Protein AF-A0A9X6AAC8-F1 (afdb_monomer)

Structure (mmCIF, N/CA/C/O backbone):
data_AF-A0A9X6AAC8-F1
#
_entry.id   AF-A0A9X6AAC8-F1
#
loop_
_atom_site.group_PDB
_atom_site.id
_atom_site.type_symbol
_atom_site.label_atom_id
_atom_site.label_alt_id
_atom_site.label_comp_id
_atom_site.label_asym_id
_atom_site.label_entity_id
_atom_site.label_seq_id
_atom_site.pdbx_PDB_ins_code
_atom_site.Cartn_x
_atom_site.Cartn_y
_atom_site.Cartn_z
_atom_site.occupancy
_atom_site.B_iso_or_equiv
_atom_site.auth_seq_id
_atom_site.auth_comp_id
_atom_site.auth_asym_id
_atom_site.auth_atom_id
_atom_site.pdbx_PDB_model_num
ATOM 1 N N . VAL A 1 1 ? 11.285 12.643 10.655 1.00 61.91 1 VAL A N 1
ATOM 2 C CA . VAL A 1 1 ? 10.547 11.445 11.140 1.00 61.91 1 VAL A CA 1
ATOM 3 C C . VAL A 1 1 ? 10.643 11.256 12.655 1.00 61.91 1 VAL A C 1
ATOM 5 O O . VAL A 1 1 ? 9.626 10.965 13.269 1.00 61.91 1 VAL A O 1
ATOM 8 N N . ARG A 1 2 ? 11.806 11.519 13.270 1.00 64.19 2 ARG A N 1
ATOM 9 C CA . ARG A 1 2 ? 12.086 11.327 14.709 1.00 64.19 2 ARG A CA 1
ATOM 10 C C . ARG A 1 2 ? 11.020 11.847 15.697 1.00 64.19 2 ARG A C 1
ATOM 12 O O . ARG A 1 2 ? 10.791 11.224 16.722 1.00 64.19 2 ARG A O 1
ATOM 19 N N . THR A 1 3 ? 10.334 12.948 15.378 1.00 63.16 3 THR A N 1
ATOM 20 C CA . THR A 1 3 ? 9.249 13.526 16.201 1.00 63.16 3 THR A CA 1
ATOM 21 C C . THR A 1 3 ? 7.917 12.770 16.120 1.00 63.16 3 THR A C 1
ATOM 23 O O . THR A 1 3 ? 7.107 12.843 17.037 1.00 63.16 3 THR A O 1
ATOM 26 N N . LEU A 1 4 ? 7.666 12.046 15.027 1.00 64.62 4 LEU A N 1
ATOM 27 C CA . LEU A 1 4 ? 6.469 11.214 14.848 1.00 64.62 4 LEU A CA 1
ATOM 28 C C . LEU A 1 4 ? 6.662 9.822 15.462 1.00 64.62 4 LEU A C 1
ATOM 30 O O . LEU A 1 4 ? 5.707 9.193 15.901 1.00 64.62 4 LEU A O 1
ATOM 34 N N . GLU A 1 5 ? 7.908 9.352 15.515 1.00 71.38 5 GLU A N 1
ATOM 35 C CA . GLU A 1 5 ? 8.280 8.078 16.138 1.00 71.38 5 GLU A CA 1
ATOM 36 C C . GLU A 1 5 ? 8.307 8.138 17.666 1.00 71.38 5 GLU A C 1
ATOM 38 O O . GLU A 1 5 ? 8.208 7.094 18.308 1.00 71.38 5 GLU A O 1
ATOM 43 N N . SER A 1 6 ? 8.432 9.340 18.238 1.00 64.31 6 SER A N 1
ATOM 44 C CA . SER A 1 6 ? 8.469 9.570 19.684 1.00 64.31 6 SER A CA 1
ATOM 45 C C . SER A 1 6 ? 7.087 9.597 20.343 1.00 64.31 6 SER A C 1
ATOM 47 O O . SER A 1 6 ? 7.000 9.800 21.551 1.00 64.31 6 SER A O 1
ATOM 49 N N . VAL A 1 7 ? 6.000 9.436 19.577 1.00 65.62 7 VAL A N 1
ATOM 50 C CA . VAL A 1 7 ? 4.649 9.334 20.144 1.00 65.62 7 VAL A CA 1
ATOM 51 C C . VAL A 1 7 ? 4.514 7.972 20.840 1.00 65.62 7 VAL A C 1
ATOM 53 O O . VAL A 1 7 ? 4.679 6.948 20.173 1.00 65.62 7 VAL A O 1
ATOM 56 N N . PRO A 1 8 ? 4.222 7.930 22.155 1.00 66.62 8 PRO A N 1
ATOM 57 C CA . PRO A 1 8 ? 4.113 6.675 22.890 1.00 66.62 8 PRO A CA 1
ATOM 58 C C . PRO A 1 8 ? 2.887 5.867 22.452 1.00 66.62 8 PRO A C 1
ATOM 60 O O . PRO A 1 8 ? 1.865 6.433 22.059 1.00 66.62 8 PRO A O 1
ATOM 63 N N . GLU A 1 9 ? 2.981 4.543 22.585 1.00 61.34 9 GLU A N 1
ATOM 64 C CA . GLU A 1 9 ? 1.926 3.579 22.220 1.00 61.34 9 GLU A CA 1
ATOM 65 C C . GLU A 1 9 ? 0.605 3.811 22.960 1.00 61.34 9 GLU A C 1
ATOM 67 O O . GLU A 1 9 ? -0.464 3.529 22.430 1.00 61.34 9 GLU A O 1
ATOM 72 N N . SER A 1 10 ? 0.662 4.388 24.163 1.00 61.31 10 SER A N 1
ATOM 73 C CA . SER A 1 10 ? -0.511 4.719 24.979 1.00 61.31 10 SER A CA 1
ATOM 74 C C . SER A 1 10 ? -1.302 5.937 24.482 1.00 61.31 10 SER A C 1
ATOM 76 O O . SER A 1 10 ? -2.370 6.236 25.017 1.00 61.31 10 SER A O 1
ATOM 78 N N . SER A 1 11 ? -0.797 6.671 23.487 1.00 63.81 11 SER A N 1
ATOM 79 C CA . SER A 1 11 ? -1.454 7.866 22.955 1.00 63.81 11 SER A CA 1
ATOM 80 C C . SER A 1 11 ? -2.555 7.512 21.956 1.00 63.81 11 SER A C 1
ATOM 82 O O . SER A 1 11 ? -2.341 6.736 21.029 1.00 63.81 11 SER A O 1
ATOM 84 N N . ILE A 1 12 ? -3.701 8.196 22.036 1.00 63.22 12 ILE A N 1
ATOM 85 C CA . ILE A 1 12 ? -4.792 8.074 21.048 1.00 63.22 12 ILE A CA 1
ATOM 86 C C . ILE A 1 12 ? -4.361 8.444 19.614 1.00 63.22 12 ILE A C 1
ATOM 88 O O . ILE A 1 12 ? -5.012 8.064 18.645 1.00 63.22 12 ILE A O 1
ATOM 92 N N . HIS A 1 13 ? -3.257 9.185 19.468 1.00 72.62 13 HIS A N 1
ATOM 93 C CA . HIS A 1 13 ? -2.705 9.605 18.178 1.00 72.62 13 HIS A CA 1
ATOM 94 C C . HIS A 1 13 ? -1.606 8.672 17.658 1.00 72.62 13 HIS A C 1
ATOM 96 O O . HIS A 1 13 ? -1.038 8.949 16.601 1.00 72.62 13 HIS A O 1
ATOM 102 N N . TYR A 1 14 ? -1.291 7.588 18.373 1.00 65.31 14 TYR A N 1
ATOM 103 C CA . TYR A 1 14 ? -0.195 6.682 18.039 1.00 65.31 14 TYR A CA 1
ATOM 104 C C . TYR A 1 14 ? -0.283 6.173 16.595 1.00 65.31 14 TYR A C 1
ATOM 106 O O . TYR A 1 14 ? 0.639 6.368 15.803 1.00 65.31 14 TYR A O 1
ATOM 114 N N . THR A 1 15 ? -1.437 5.626 16.207 1.00 67.94 15 THR A N 1
ATOM 115 C CA . THR A 1 15 ? -1.681 5.104 14.857 1.00 67.94 15 THR A CA 1
ATOM 116 C C . THR A 1 15 ? -1.520 6.188 13.789 1.00 67.94 15 THR A C 1
ATOM 118 O O . THR A 1 15 ? -0.828 5.980 12.795 1.00 67.94 15 THR A O 1
ATOM 121 N N . ALA A 1 16 ? -2.078 7.383 14.009 1.00 71.00 16 ALA A N 1
ATOM 122 C CA . ALA A 1 16 ? -1.966 8.500 13.068 1.00 71.00 16 ALA A CA 1
ATOM 123 C C . ALA A 1 16 ? -0.517 9.003 12.922 1.00 71.00 16 ALA A C 1
ATOM 125 O O . ALA A 1 16 ? -0.059 9.264 11.807 1.00 71.00 16 ALA A O 1
ATOM 126 N N . ALA A 1 17 ? 0.227 9.090 14.027 1.00 70.25 17 ALA A N 1
ATOM 127 C CA . ALA A 1 17 ? 1.634 9.479 14.029 1.00 70.25 17 ALA A CA 1
ATOM 128 C C . ALA A 1 17 ? 2.504 8.449 13.297 1.00 70.25 17 ALA A C 1
ATOM 130 O O . ALA A 1 17 ? 3.357 8.814 12.486 1.00 70.25 17 ALA A O 1
ATOM 131 N N . ARG A 1 18 ? 2.237 7.157 13.505 1.00 76.06 18 ARG A N 1
ATOM 132 C CA . ARG A 1 18 ? 2.918 6.059 12.814 1.00 76.06 18 ARG A CA 1
ATOM 133 C C . ARG A 1 18 ? 2.622 6.070 11.307 1.00 76.06 18 ARG A C 1
ATOM 135 O O . ARG A 1 18 ? 3.561 5.976 10.520 1.00 76.06 18 ARG A O 1
ATOM 142 N N . VAL A 1 19 ? 1.375 6.292 10.886 1.00 74.69 19 VAL A N 1
ATOM 143 C CA . VAL A 1 19 ? 1.029 6.506 9.465 1.00 74.69 19 VAL A CA 1
ATOM 144 C C . VAL A 1 19 ? 1.795 7.691 8.869 1.00 74.69 19 VAL A C 1
ATOM 146 O O . VAL A 1 19 ? 2.390 7.584 7.794 1.00 74.69 19 VAL A O 1
ATOM 149 N N . ALA A 1 20 ? 1.824 8.822 9.576 1.00 75.75 20 ALA A N 1
ATOM 150 C CA . ALA A 1 20 ? 2.549 10.004 9.128 1.00 75.75 20 ALA A CA 1
ATOM 151 C C . ALA A 1 20 ? 4.063 9.749 9.030 1.00 75.75 20 ALA A C 1
ATOM 153 O O . ALA A 1 20 ? 4.702 10.251 8.104 1.00 75.75 20 ALA A O 1
ATOM 154 N N . ALA A 1 21 ? 4.630 8.948 9.939 1.00 75.69 21 ALA A N 1
ATOM 155 C CA . ALA A 1 21 ? 6.036 8.559 9.918 1.00 75.69 21 ALA A CA 1
ATOM 156 C C . ALA A 1 21 ? 6.375 7.707 8.686 1.00 75.69 21 ALA A C 1
ATOM 158 O O . ALA A 1 21 ? 7.345 8.023 7.998 1.00 75.69 21 ALA A O 1
ATOM 159 N N . VAL A 1 22 ? 5.549 6.703 8.354 1.00 76.81 22 VAL A N 1
ATOM 160 C CA . VAL A 1 22 ? 5.696 5.894 7.125 1.00 76.81 22 VAL A CA 1
ATOM 161 C C . VAL A 1 22 ? 5.722 6.805 5.897 1.00 76.81 22 VAL A C 1
ATOM 163 O O . VAL A 1 22 ? 6.699 6.825 5.153 1.00 76.81 22 VAL A O 1
ATOM 166 N N . ARG A 1 23 ? 4.709 7.663 5.744 1.00 80.38 23 ARG A N 1
ATOM 167 C CA . ARG A 1 23 ? 4.614 8.614 4.623 1.00 80.38 23 ARG A CA 1
ATOM 168 C C . ARG A 1 23 ? 5.748 9.631 4.571 1.00 80.38 23 ARG A C 1
ATOM 170 O O . ARG A 1 23 ? 6.064 10.148 3.502 1.00 80.38 23 ARG A O 1
ATOM 177 N N . ALA A 1 24 ? 6.312 10.008 5.715 1.00 77.88 24 ALA A N 1
ATOM 178 C CA . ALA A 1 24 ? 7.448 10.920 5.767 1.00 77.88 24 ALA A CA 1
ATOM 179 C C . ALA A 1 24 ? 8.732 10.244 5.259 1.00 77.88 24 ALA A C 1
ATOM 181 O O . ALA A 1 24 ? 9.433 10.860 4.462 1.00 77.88 24 ALA A O 1
ATOM 182 N N . ARG A 1 25 ? 8.989 8.980 5.635 1.00 78.62 25 ARG A N 1
ATOM 183 C CA . ARG A 1 25 ? 10.130 8.200 5.117 1.00 78.62 25 ARG A CA 1
ATOM 184 C C . ARG A 1 25 ? 10.052 8.016 3.604 1.00 78.62 25 ARG A C 1
ATOM 186 O O . ARG A 1 25 ? 11.007 8.320 2.901 1.00 78.62 25 ARG A O 1
ATOM 193 N N . LEU A 1 26 ? 8.876 7.640 3.092 1.00 77.81 26 LEU A N 1
ATOM 194 C CA . LEU A 1 26 ? 8.665 7.469 1.648 1.00 77.81 26 LEU A CA 1
ATOM 195 C C . LEU A 1 26 ? 8.928 8.761 0.850 1.00 77.81 26 LEU A C 1
ATOM 197 O O . LEU A 1 26 ? 9.471 8.704 -0.250 1.00 77.81 26 LEU A O 1
ATOM 201 N N . ARG A 1 27 ? 8.592 9.933 1.410 1.00 75.56 27 ARG A N 1
ATOM 202 C CA . ARG A 1 27 ? 8.848 11.242 0.780 1.00 75.56 27 ARG A CA 1
ATOM 203 C C . ARG A 1 27 ? 10.310 11.677 0.836 1.00 75.56 27 ARG A C 1
ATOM 205 O O . ARG A 1 27 ? 10.751 12.362 -0.080 1.00 75.56 27 ARG A O 1
ATOM 212 N N . GLN A 1 28 ? 11.054 11.302 1.877 1.00 66.06 28 GLN A N 1
ATOM 213 C CA . GLN A 1 28 ? 12.451 11.717 2.058 1.00 66.06 28 GLN A CA 1
ATOM 214 C C . GLN A 1 28 ? 13.353 11.229 0.914 1.00 66.06 28 GLN A C 1
ATOM 216 O O . GLN A 1 28 ? 14.250 11.941 0.481 1.00 66.06 28 GLN A O 1
ATOM 221 N N . ARG A 1 29 ? 13.024 10.074 0.336 1.00 61.72 29 ARG A N 1
ATOM 222 C CA . ARG A 1 29 ? 13.671 9.528 -0.858 1.00 61.72 29 ARG A CA 1
ATOM 223 C C . ARG A 1 29 ? 13.593 10.420 -2.096 1.00 61.72 29 ARG A C 1
ATOM 225 O O . ARG A 1 29 ? 14.544 10.469 -2.862 1.00 61.72 29 ARG A O 1
ATOM 232 N N . LEU A 1 30 ? 12.479 11.124 -2.309 1.00 55.66 30 LEU A N 1
ATOM 233 C CA . LEU A 1 30 ? 12.365 12.044 -3.448 1.00 55.66 30 LEU A CA 1
ATOM 234 C C . LEU A 1 30 ? 13.345 13.223 -3.332 1.00 55.66 30 LEU A C 1
ATOM 236 O O . LEU A 1 30 ? 13.599 13.891 -4.328 1.00 55.66 30 LEU A O 1
ATOM 240 N N . ALA A 1 31 ? 13.870 13.486 -2.131 1.00 58.66 31 ALA A N 1
ATOM 241 C CA . ALA A 1 31 ? 14.809 14.568 -1.873 1.00 58.66 31 ALA A CA 1
ATOM 242 C C . ALA A 1 31 ? 16.287 14.131 -1.913 1.00 58.66 31 ALA A C 1
ATOM 244 O O . ALA A 1 31 ? 17.143 14.988 -2.111 1.00 58.66 31 ALA A O 1
ATOM 245 N N . GLU A 1 32 ? 16.603 12.838 -1.750 1.00 56.66 32 GLU A N 1
ATOM 246 C CA . G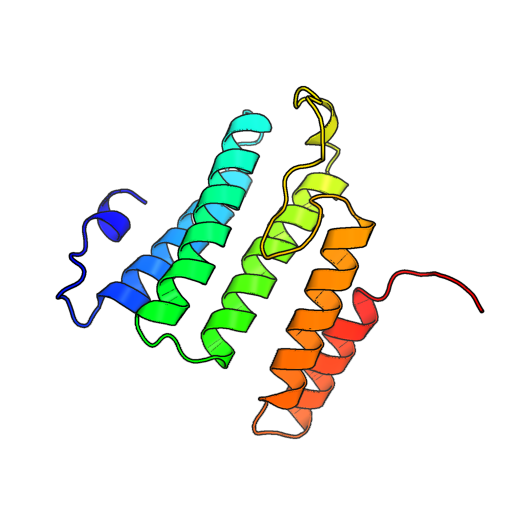LU A 1 32 ? 17.986 12.338 -1.704 1.00 56.66 32 GLU A CA 1
ATOM 247 C C . GLU A 1 32 ? 18.183 11.106 -2.610 1.00 56.66 32 GLU A C 1
ATOM 249 O O . GLU A 1 32 ? 17.893 9.972 -2.233 1.00 56.66 32 GLU A O 1
ATOM 254 N N . GLU A 1 33 ? 18.740 11.312 -3.808 1.00 55.03 33 GLU A N 1
ATOM 255 C CA . GLU A 1 33 ? 19.121 10.234 -4.745 1.00 55.03 33 GLU A CA 1
ATOM 256 C C . GLU A 1 33 ? 20.378 9.450 -4.301 1.00 55.03 33 GLU A C 1
ATOM 258 O O . GLU A 1 33 ? 20.716 8.421 -4.885 1.00 55.03 33 GLU A O 1
ATOM 263 N N . ALA A 1 34 ? 21.078 9.905 -3.255 1.00 52.47 34 ALA A N 1
ATOM 264 C CA . ALA A 1 34 ? 22.462 9.517 -2.971 1.00 52.47 34 ALA A CA 1
ATOM 265 C C . ALA A 1 34 ? 22.668 8.237 -2.129 1.00 52.47 34 ALA A C 1
ATOM 267 O O . ALA A 1 34 ? 23.814 7.840 -1.927 1.00 52.47 34 ALA A O 1
ATOM 268 N N . ALA A 1 35 ? 21.626 7.541 -1.658 1.00 61.28 35 ALA A N 1
ATOM 269 C CA . ALA A 1 35 ? 21.813 6.324 -0.854 1.00 61.28 35 ALA A CA 1
ATOM 270 C C . ALA A 1 35 ? 20.769 5.234 -1.147 1.00 61.28 35 ALA A C 1
ATOM 272 O O . ALA A 1 35 ? 19.865 4.970 -0.355 1.00 61.28 35 ALA A O 1
ATOM 273 N N . ALA A 1 36 ? 20.937 4.542 -2.278 1.00 62.84 36 ALA A N 1
ATOM 274 C CA . ALA A 1 36 ? 20.106 3.401 -2.685 1.00 62.84 36 ALA A CA 1
ATOM 275 C C . ALA A 1 36 ? 19.932 2.332 -1.584 1.00 62.84 36 ALA A C 1
ATOM 277 O O . ALA A 1 36 ? 18.845 1.776 -1.441 1.00 62.84 36 ALA A O 1
ATOM 278 N N . ALA A 1 37 ? 20.987 2.067 -0.802 1.00 64.44 37 ALA A N 1
ATOM 279 C CA . ALA A 1 37 ? 20.962 1.108 0.302 1.00 64.44 37 ALA A CA 1
ATOM 280 C C . ALA A 1 37 ? 20.147 1.610 1.509 1.00 64.44 37 ALA A C 1
ATOM 282 O O . ALA A 1 37 ? 19.315 0.869 2.021 1.00 64.44 37 ALA A O 1
ATOM 283 N N . ALA A 1 38 ? 20.307 2.880 1.902 1.00 74.38 38 ALA A N 1
ATOM 284 C CA . ALA A 1 38 ? 19.553 3.465 3.015 1.00 74.38 38 ALA A CA 1
ATOM 285 C C . ALA A 1 38 ? 18.042 3.479 2.739 1.00 74.38 38 ALA A C 1
ATOM 287 O O . ALA A 1 38 ? 17.231 3.282 3.641 1.00 74.38 38 ALA A O 1
ATOM 288 N N . PHE A 1 39 ? 17.651 3.639 1.473 1.00 80.19 39 PHE A N 1
ATOM 289 C CA . PHE A 1 39 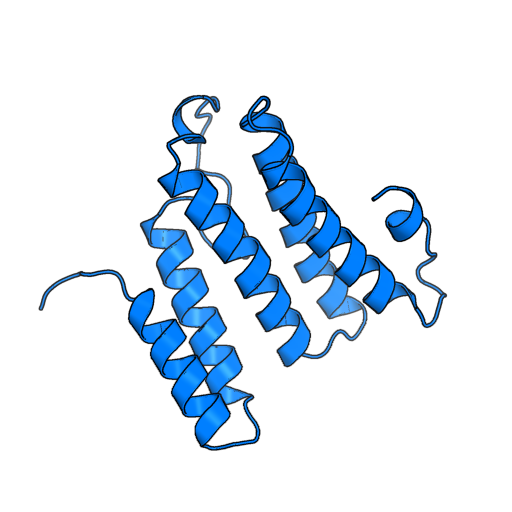? 16.241 3.618 1.116 1.00 80.19 39 PHE A CA 1
ATOM 290 C C . PHE A 1 39 ? 15.600 2.222 1.206 1.00 80.19 39 PHE A C 1
ATOM 292 O O . PHE A 1 39 ? 14.416 2.110 1.523 1.00 80.19 39 PHE A O 1
ATOM 299 N N . LEU A 1 40 ? 16.357 1.147 0.962 1.00 82.00 40 LEU A N 1
ATOM 300 C CA . LEU A 1 40 ? 15.855 -0.214 1.175 1.00 82.00 40 LEU A CA 1
ATOM 301 C C . LEU A 1 40 ? 15.584 -0.482 2.666 1.00 82.00 40 LEU A C 1
ATOM 303 O O . LEU A 1 40 ? 14.575 -1.112 2.997 1.00 82.00 40 LEU A O 1
ATOM 307 N N . ASP A 1 41 ? 16.432 0.036 3.555 1.00 84.00 41 ASP A N 1
ATOM 308 C CA . ASP A 1 41 ? 16.209 -0.030 5.003 1.00 84.00 41 ASP A CA 1
ATOM 309 C C . ASP A 1 41 ? 14.952 0.755 5.405 1.00 84.00 41 ASP A C 1
ATOM 311 O O . ASP A 1 41 ? 14.120 0.244 6.157 1.00 84.00 41 ASP A O 1
ATOM 315 N N . ASP A 1 42 ? 14.744 1.949 4.837 1.00 85.62 42 ASP A N 1
ATOM 316 C CA . ASP A 1 42 ? 13.531 2.748 5.058 1.00 85.62 42 ASP A CA 1
ATOM 317 C C . ASP A 1 42 ? 12.258 2.039 4.575 1.00 85.62 42 ASP A C 1
ATOM 319 O O . ASP A 1 42 ? 11.235 2.068 5.267 1.00 85.62 42 ASP A O 1
ATOM 323 N N . LEU A 1 43 ? 12.301 1.382 3.409 1.00 88.12 43 LEU A N 1
ATOM 324 C CA . LEU A 1 43 ? 11.196 0.564 2.903 1.00 88.12 43 LEU A CA 1
ATOM 325 C C . LEU A 1 43 ? 10.907 -0.608 3.842 1.00 88.12 43 LEU A C 1
ATOM 327 O O . LEU A 1 43 ? 9.751 -0.831 4.203 1.00 88.12 43 LEU A O 1
ATOM 331 N N . THR A 1 44 ? 11.946 -1.328 4.266 1.00 89.00 44 THR A N 1
ATOM 332 C CA . THR A 1 44 ? 11.826 -2.480 5.170 1.00 89.00 44 THR A CA 1
ATOM 333 C C . THR A 1 44 ? 11.240 -2.055 6.517 1.00 89.00 44 THR A C 1
ATOM 335 O O . THR A 1 44 ? 10.293 -2.671 7.009 1.00 89.00 44 THR A O 1
ATOM 338 N N . ALA A 1 45 ? 11.719 -0.942 7.077 1.00 88.06 45 ALA A N 1
ATOM 339 C CA . ALA A 1 45 ? 11.181 -0.356 8.299 1.00 88.06 45 ALA A CA 1
ATOM 340 C C . ALA A 1 45 ? 9.723 0.102 8.128 1.00 88.06 45 ALA A C 1
ATOM 342 O O . ALA A 1 45 ? 8.897 -0.105 9.019 1.00 88.06 45 ALA A O 1
ATOM 343 N N . ALA A 1 46 ? 9.377 0.702 6.985 1.00 88.69 46 ALA A N 1
ATOM 344 C CA . ALA A 1 46 ? 8.007 1.099 6.678 1.00 88.69 46 ALA A CA 1
ATOM 345 C C . ALA A 1 46 ? 7.063 -0.110 6.586 1.00 88.69 46 ALA A C 1
ATOM 347 O O . ALA A 1 46 ? 5.982 -0.069 7.172 1.00 88.69 46 ALA A O 1
ATOM 348 N N . ALA A 1 47 ? 7.472 -1.190 5.916 1.00 90.00 47 ALA A N 1
ATOM 349 C CA . ALA A 1 47 ? 6.691 -2.423 5.829 1.00 90.00 47 ALA A CA 1
ATOM 350 C C . ALA A 1 47 ? 6.473 -3.068 7.200 1.00 90.00 47 ALA A C 1
ATOM 352 O O . ALA A 1 47 ? 5.327 -3.331 7.562 1.00 90.00 47 ALA A O 1
ATOM 353 N N . GLY A 1 48 ? 7.536 -3.229 7.996 1.00 90.44 48 GLY A N 1
ATOM 354 C CA . GLY A 1 48 ? 7.421 -3.772 9.352 1.00 90.44 48 GLY A CA 1
ATOM 355 C C . GLY A 1 48 ? 6.504 -2.927 10.242 1.00 90.44 48 GLY A C 1
ATOM 356 O O . GLY A 1 48 ? 5.742 -3.456 11.048 1.00 90.44 48 GLY A O 1
ATOM 357 N N . GLN A 1 49 ? 6.493 -1.605 10.053 1.00 87.81 49 GLN A N 1
ATOM 358 C CA . GLN A 1 49 ? 5.584 -0.723 10.778 1.00 87.81 49 GLN A CA 1
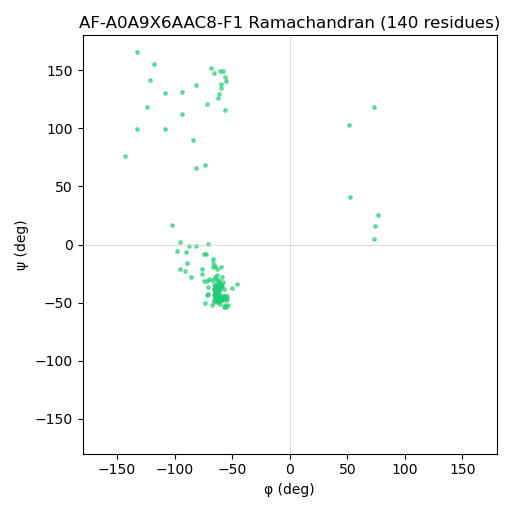ATOM 359 C C . GLN A 1 49 ? 4.120 -0.874 10.336 1.00 87.81 49 GLN A C 1
ATOM 361 O O . GLN A 1 49 ? 3.229 -0.803 11.179 1.00 87.81 49 GLN A O 1
ATOM 366 N N . VAL A 1 50 ? 3.850 -1.092 9.045 1.00 89.06 50 VAL A N 1
ATOM 367 C CA . VAL A 1 50 ? 2.492 -1.394 8.555 1.00 89.06 50 VAL A CA 1
ATOM 368 C C . VAL A 1 50 ? 1.992 -2.724 9.124 1.00 89.06 50 VAL A C 1
ATOM 370 O O . VAL A 1 50 ? 0.841 -2.799 9.546 1.00 89.06 50 VAL A O 1
ATOM 373 N N . GLU A 1 51 ? 2.850 -3.744 9.190 1.00 89.50 51 GLU A N 1
ATOM 374 C CA . GLU A 1 51 ? 2.522 -5.039 9.801 1.00 89.50 51 GLU A CA 1
ATOM 375 C C . GLU A 1 51 ? 2.247 -4.908 11.302 1.00 89.50 51 GLU A C 1
ATOM 377 O O . GLU A 1 51 ? 1.239 -5.415 11.786 1.00 89.50 51 GLU A O 1
ATOM 382 N N . ALA A 1 52 ? 3.081 -4.161 12.029 1.00 87.75 52 ALA A N 1
ATOM 383 C CA . ALA A 1 52 ? 2.894 -3.943 13.460 1.00 87.75 52 ALA A CA 1
ATOM 384 C C . ALA A 1 52 ? 1.572 -3.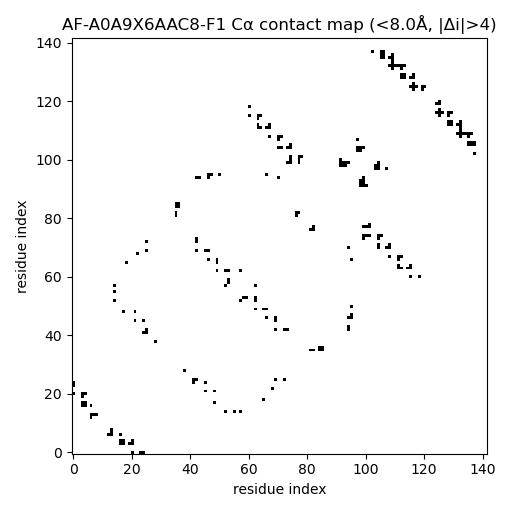224 13.777 1.00 87.75 52 ALA A C 1
ATOM 386 O O . ALA A 1 52 ? 0.904 -3.572 14.748 1.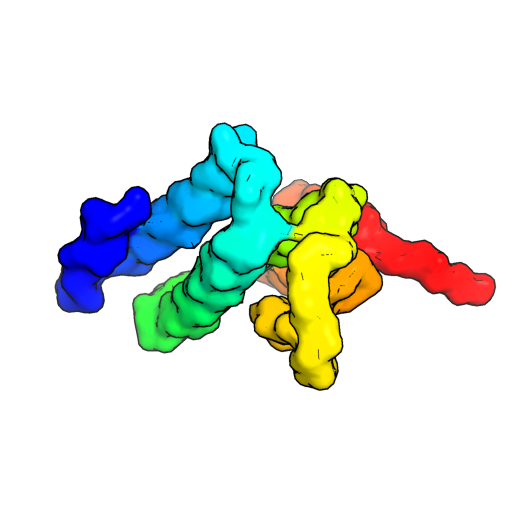00 87.75 52 ALA A O 1
ATOM 387 N N . LEU A 1 53 ? 1.168 -2.242 12.959 1.00 84.94 53 LEU A N 1
ATOM 388 C CA . LEU A 1 53 ? -0.058 -1.463 13.175 1.00 84.94 53 LEU A CA 1
ATOM 389 C C . LEU A 1 53 ? -1.347 -2.295 13.118 1.00 84.94 53 LEU A C 1
ATOM 391 O O . LEU A 1 53 ? -2.349 -1.873 13.697 1.00 84.94 53 LEU A O 1
ATOM 395 N N . ASP A 1 54 ? -1.321 -3.472 12.492 1.00 80.62 54 ASP A N 1
ATOM 396 C CA . ASP A 1 54 ? -2.435 -4.427 12.514 1.00 80.62 54 ASP A CA 1
ATOM 397 C C . ASP A 1 54 ? -2.771 -4.857 13.955 1.00 80.62 54 ASP A C 1
ATOM 399 O O . ASP A 1 54 ? -3.922 -4.801 14.387 1.00 80.62 54 ASP A O 1
ATOM 403 N N . GLY A 1 55 ? -1.739 -5.142 14.760 1.00 81.19 55 GLY A N 1
ATOM 404 C CA . GLY A 1 55 ? -1.878 -5.489 16.179 1.00 81.19 55 GLY A CA 1
ATOM 405 C C . GLY A 1 55 ? -2.384 -4.346 17.066 1.00 81.19 55 GLY A C 1
ATOM 406 O O . GLY A 1 55 ? -2.848 -4.593 18.177 1.00 81.19 55 GLY A O 1
ATOM 407 N N . TYR A 1 56 ? -2.347 -3.104 16.574 1.00 80.88 56 TYR A N 1
ATOM 408 C CA . TYR A 1 56 ? -2.823 -1.908 17.279 1.00 80.88 56 TYR A CA 1
ATOM 409 C C . TYR A 1 56 ? -4.199 -1.426 16.787 1.00 80.88 56 TYR A C 1
ATOM 411 O O . TYR A 1 56 ? -4.596 -0.290 17.056 1.00 80.88 56 TYR A O 1
ATOM 419 N N . GLY A 1 57 ? -4.942 -2.274 16.068 1.00 81.50 57 GLY A N 1
ATOM 420 C CA . GLY A 1 57 ? -6.318 -1.989 15.657 1.00 81.50 57 GLY A CA 1
ATOM 421 C C . GLY A 1 57 ? -6.433 -1.022 14.479 1.00 81.50 57 GLY A C 1
ATOM 422 O O . GLY A 1 57 ? -7.453 -0.342 14.343 1.00 81.50 57 GLY A O 1
ATOM 423 N N . LEU A 1 58 ? -5.402 -0.929 13.631 1.00 85.25 58 LEU A N 1
ATOM 424 C CA . LEU A 1 58 ? -5.524 -0.234 12.352 1.00 85.25 58 LEU A CA 1
ATOM 425 C C . LEU A 1 58 ? -6.584 -0.936 11.493 1.00 85.25 58 LEU A C 1
ATOM 427 O O . LEU A 1 58 ? -6.539 -2.147 11.298 1.00 85.25 58 LEU A O 1
ATOM 431 N N . ASP A 1 59 ? -7.539 -0.176 10.959 1.00 89.06 59 ASP A N 1
ATOM 432 C CA . ASP A 1 59 ? -8.571 -0.758 10.109 1.00 89.06 59 ASP A CA 1
ATOM 433 C C . ASP A 1 59 ? -7.985 -1.306 8.797 1.00 89.06 59 ASP A C 1
ATOM 435 O O . ASP A 1 59 ? -7.025 -0.769 8.236 1.00 89.06 59 ASP A O 1
ATOM 439 N N . ALA A 1 60 ? -8.602 -2.375 8.289 1.00 88.56 60 ALA A N 1
ATOM 440 C CA . ALA A 1 60 ? -8.111 -3.104 7.121 1.00 88.56 60 ALA A CA 1
ATOM 441 C C . ALA A 1 60 ? -7.972 -2.223 5.866 1.00 88.56 60 ALA A C 1
ATOM 443 O O . ALA A 1 60 ? -7.066 -2.440 5.064 1.00 88.56 60 ALA A O 1
ATOM 444 N N . VAL A 1 61 ? -8.833 -1.210 5.699 1.00 90.00 61 VAL A N 1
ATOM 445 C CA . VAL A 1 61 ? -8.756 -0.280 4.562 1.00 90.00 61 VAL A CA 1
ATOM 446 C C . VAL A 1 61 ? -7.498 0.573 4.668 1.00 90.00 61 VAL A C 1
ATOM 448 O O . VAL A 1 61 ? -6.713 0.619 3.721 1.00 90.00 61 VAL A O 1
ATOM 451 N N . ARG A 1 62 ? -7.264 1.219 5.815 1.00 89.31 62 ARG A N 1
ATOM 452 C CA . ARG A 1 62 ? -6.061 2.034 6.027 1.00 89.31 62 ARG A CA 1
ATOM 453 C C . ARG A 1 62 ? -4.787 1.205 5.953 1.00 89.31 62 ARG A C 1
ATOM 455 O O . ARG A 1 62 ? -3.807 1.676 5.381 1.00 89.31 62 ARG A O 1
ATOM 462 N N . ARG A 1 63 ? -4.796 -0.021 6.481 1.00 91.62 63 ARG A N 1
ATOM 463 C CA . ARG A 1 63 ? -3.669 -0.955 6.363 1.00 91.62 63 ARG A CA 1
ATOM 464 C C . ARG A 1 63 ? -3.320 -1.207 4.899 1.00 91.62 63 ARG A C 1
ATOM 466 O O . ARG A 1 63 ? -2.188 -0.963 4.498 1.00 91.62 63 ARG A O 1
ATOM 473 N N . GLU A 1 64 ? -4.297 -1.615 4.092 1.00 93.94 64 GLU A N 1
ATOM 474 C CA . GLU A 1 64 ? -4.064 -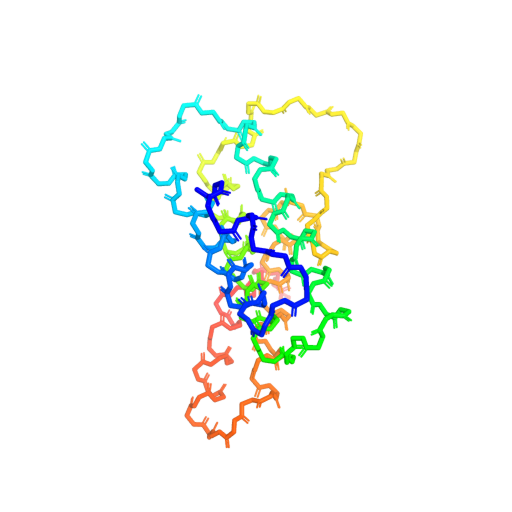1.899 2.673 1.00 93.94 64 GLU A CA 1
ATOM 475 C C . GLU A 1 64 ? -3.677 -0.646 1.875 1.00 93.94 64 GLU A C 1
ATOM 477 O O . GLU A 1 64 ? -2.839 -0.731 0.982 1.00 93.94 64 GLU A O 1
ATOM 482 N N . GLN A 1 65 ? -4.203 0.536 2.216 1.00 93.00 65 GLN A N 1
ATOM 483 C CA . GLN A 1 65 ? -3.752 1.798 1.617 1.00 93.00 65 GLN A CA 1
ATOM 484 C C . GLN A 1 65 ? -2.257 2.036 1.875 1.00 93.00 65 GLN A C 1
ATOM 486 O O . GLN A 1 65 ? -1.510 2.298 0.932 1.00 93.00 65 GLN A O 1
ATOM 491 N N . LEU A 1 66 ? -1.792 1.870 3.117 1.00 92.75 66 LEU A N 1
ATOM 492 C CA . LEU A 1 66 ? -0.369 2.008 3.444 1.00 92.75 66 LEU A CA 1
ATOM 493 C C . LEU A 1 66 ? 0.485 0.946 2.758 1.00 92.75 66 LEU A C 1
ATOM 495 O O . LEU A 1 66 ? 1.566 1.266 2.268 1.00 92.75 66 LEU A O 1
ATOM 499 N N . SER A 1 67 ? -0.008 -0.291 2.666 1.00 94.12 67 SER A N 1
ATOM 500 C CA . SER A 1 67 ? 0.651 -1.336 1.886 1.00 94.12 67 SER A CA 1
ATOM 501 C C . SER A 1 67 ? 0.826 -0.908 0.428 1.00 94.12 67 SER A C 1
ATOM 503 O O . SER A 1 67 ? 1.930 -1.031 -0.096 1.00 94.12 67 SER A O 1
ATOM 505 N N . THR A 1 68 ? -0.197 -0.330 -0.221 1.00 94.38 68 THR A N 1
ATOM 506 C CA . THR A 1 68 ? -0.056 0.163 -1.606 1.00 94.38 68 THR A CA 1
ATOM 507 C C . THR A 1 68 ? 0.955 1.302 -1.743 1.00 94.38 68 THR A C 1
ATOM 509 O O . THR A 1 68 ? 1.675 1.341 -2.736 1.00 94.38 68 THR A O 1
ATOM 512 N N . GLU A 1 69 ? 1.064 2.194 -0.753 1.00 92.50 69 GLU A N 1
ATOM 513 C CA . GLU A 1 69 ? 2.061 3.274 -0.756 1.00 92.50 69 GLU A CA 1
ATOM 514 C C . GLU A 1 69 ? 3.489 2.714 -0.657 1.00 92.50 69 GLU A C 1
ATOM 516 O O . GLU A 1 69 ? 4.346 3.046 -1.476 1.00 92.50 69 GLU A O 1
ATOM 521 N N . VAL A 1 70 ? 3.736 1.812 0.299 1.00 93.25 70 VAL A N 1
ATOM 522 C CA . VAL A 1 70 ? 5.051 1.181 0.508 1.00 93.25 70 VAL A CA 1
ATOM 523 C C . VAL A 1 70 ? 5.460 0.338 -0.704 1.00 93.25 70 VAL A C 1
ATOM 525 O O . VAL A 1 70 ? 6.575 0.481 -1.207 1.00 93.25 70 VAL A O 1
ATOM 528 N N . LEU A 1 71 ? 4.553 -0.501 -1.215 1.00 94.00 71 LEU A N 1
ATOM 529 C CA . LEU A 1 71 ? 4.802 -1.336 -2.394 1.00 94.00 71 LEU A CA 1
ATOM 530 C C . LEU A 1 71 ? 5.014 -0.499 -3.663 1.00 94.00 71 LEU A C 1
ATOM 532 O O . LEU A 1 71 ? 5.864 -0.844 -4.481 1.00 94.00 71 LEU A O 1
ATOM 536 N N . GLY A 1 72 ? 4.272 0.602 -3.826 1.00 92.19 72 GLY A N 1
ATOM 537 C CA . GLY A 1 72 ? 4.425 1.528 -4.950 1.00 92.19 72 GLY A CA 1
ATOM 538 C C . GLY A 1 72 ? 5.806 2.174 -4.952 1.00 92.19 72 GLY A C 1
ATOM 539 O O . GLY A 1 72 ? 6.526 2.090 -5.943 1.00 92.19 72 GLY A O 1
ATOM 540 N N . CYS A 1 73 ? 6.235 2.705 -3.804 1.00 90.06 73 CYS A N 1
ATOM 541 C CA . CYS A 1 73 ? 7.576 3.263 -3.660 1.00 90.06 73 CYS A CA 1
ATOM 542 C C . CYS A 1 73 ? 8.678 2.219 -3.894 1.00 90.06 73 CYS A C 1
ATOM 544 O O . CYS A 1 73 ? 9.695 2.530 -4.519 1.00 90.06 73 CYS A O 1
ATOM 546 N N . ALA A 1 74 ? 8.492 0.985 -3.423 1.00 90.06 74 ALA A N 1
ATOM 547 C CA . ALA A 1 74 ? 9.423 -0.103 -3.700 1.00 90.06 74 ALA A CA 1
ATOM 548 C C . ALA A 1 74 ? 9.492 -0.429 -5.200 1.00 90.06 74 ALA A C 1
ATOM 550 O O . ALA A 1 74 ? 10.585 -0.608 -5.735 1.00 90.06 74 ALA A O 1
ATOM 551 N N . LEU A 1 75 ? 8.354 -0.457 -5.902 1.00 89.69 75 LEU A N 1
ATOM 552 C CA . LEU A 1 75 ? 8.323 -0.704 -7.344 1.00 89.69 75 LEU A CA 1
ATOM 553 C C . LEU A 1 75 ? 9.050 0.408 -8.102 1.00 89.69 75 LEU A C 1
ATOM 555 O O . LEU A 1 75 ? 9.909 0.108 -8.927 1.00 89.69 75 LEU A O 1
ATOM 559 N N . ASP A 1 76 ? 8.785 1.671 -7.770 1.00 87.69 76 ASP A N 1
ATOM 560 C CA . ASP A 1 76 ? 9.479 2.811 -8.372 1.00 87.69 76 ASP A CA 1
ATOM 561 C C . ASP A 1 76 ? 10.996 2.724 -8.140 1.00 87.69 76 ASP A C 1
ATOM 563 O O . ASP A 1 76 ? 11.781 3.041 -9.023 1.00 87.69 76 ASP A O 1
ATOM 567 N N . TRP A 1 77 ? 11.442 2.226 -6.980 1.00 85.25 77 TRP A N 1
ATOM 568 C CA . TRP A 1 77 ? 12.862 1.958 -6.701 1.00 85.25 77 TRP A CA 1
ATOM 569 C C . TRP A 1 77 ? 13.497 0.902 -7.573 1.00 85.25 77 TRP A C 1
ATOM 571 O O . TRP A 1 77 ? 14.595 1.124 -8.093 1.00 85.25 77 TRP A O 1
ATOM 581 N N . VAL A 1 78 ? 12.804 -0.213 -7.767 1.00 85.44 78 VAL A N 1
ATOM 582 C CA . VAL A 1 78 ? 13.279 -1.253 -8.673 1.00 85.44 78 VAL A CA 1
ATOM 583 C C . VAL A 1 78 ? 13.343 -0.715 -10.106 1.00 85.44 78 VAL A C 1
ATOM 585 O O . VAL A 1 78 ? 14.352 -0.917 -10.779 1.00 85.44 78 VAL A O 1
ATOM 588 N N . LEU A 1 79 ? 12.324 0.030 -10.550 1.00 85.88 79 LEU A N 1
ATOM 589 C CA . LEU A 1 79 ? 12.254 0.592 -11.903 1.00 85.88 79 LEU A CA 1
ATOM 590 C C . LEU A 1 79 ? 13.302 1.684 -12.166 1.00 85.88 79 LEU A C 1
ATOM 592 O O . LEU A 1 79 ? 13.779 1.798 -13.291 1.00 85.88 79 LEU A O 1
ATOM 596 N N . SER A 1 80 ? 13.718 2.449 -11.150 1.00 82.75 80 SER A N 1
ATOM 597 C CA . SER A 1 80 ? 14.818 3.420 -11.273 1.00 82.75 80 SER A CA 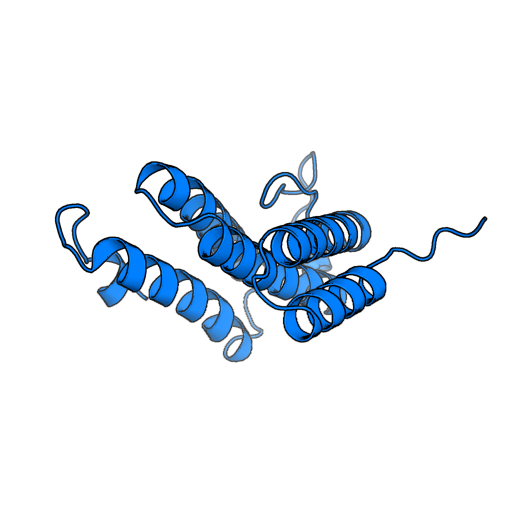1
ATOM 598 C C . SER A 1 80 ? 16.209 2.775 -11.406 1.00 82.75 80 SER A C 1
ATOM 600 O O . SER A 1 80 ? 17.202 3.494 -11.454 1.00 82.75 80 SER A O 1
ATOM 602 N N . GLY A 1 81 ? 16.330 1.439 -11.408 1.00 73.38 81 GLY A N 1
ATOM 603 C CA . GLY A 1 81 ? 17.618 0.735 -11.518 1.00 73.38 81 GLY A CA 1
ATOM 604 C C . GLY A 1 81 ? 18.490 0.794 -10.255 1.00 73.38 81 GLY A C 1
ATOM 605 O O . GLY A 1 81 ? 19.602 0.268 -10.234 1.00 73.38 81 GLY A O 1
ATOM 606 N N . SER A 1 82 ? 17.976 1.378 -9.169 1.00 67.94 82 SER A N 1
ATOM 607 C CA . SER A 1 82 ? 18.706 1.629 -7.918 1.00 67.94 82 SER A CA 1
ATOM 608 C C . SER A 1 82 ? 19.102 0.334 -7.180 1.00 67.94 82 SER A C 1
ATOM 610 O O . SER A 1 82 ? 20.071 0.307 -6.421 1.00 67.94 82 SER A O 1
ATOM 612 N N . ARG A 1 83 ? 18.431 -0.787 -7.491 1.00 64.31 83 ARG A N 1
ATOM 613 C CA . ARG A 1 83 ? 18.749 -2.129 -6.974 1.00 64.31 83 ARG A CA 1
ATOM 614 C C . ARG A 1 83 ? 20.136 -2.634 -7.387 1.00 64.31 83 ARG A C 1
ATOM 616 O O . ARG A 1 83 ? 20.715 -3.428 -6.655 1.00 64.31 83 ARG A O 1
ATOM 623 N N . SER A 1 84 ? 20.688 -2.166 -8.513 1.00 55.94 84 SER A N 1
ATOM 624 C CA . SER A 1 84 ? 21.982 -2.644 -9.031 1.00 55.94 84 SER A CA 1
ATOM 625 C C . SER A 1 84 ? 23.184 -2.274 -8.148 1.00 55.94 84 SER A C 1
ATOM 627 O O . SER A 1 84 ? 24.271 -2.799 -8.367 1.00 55.94 84 SER A O 1
ATOM 629 N N . SER A 1 85 ? 23.002 -1.377 -7.172 1.00 53.47 85 SER A N 1
ATOM 630 C CA . SER A 1 85 ? 24.056 -0.924 -6.252 1.00 53.47 85 SER A CA 1
ATOM 631 C C . SER A 1 85 ? 24.034 -1.646 -4.891 1.00 53.47 85 SER A C 1
ATOM 633 O O . SER A 1 85 ? 24.918 -1.437 -4.064 1.00 53.47 85 SER A O 1
ATOM 635 N N . ALA A 1 86 ? 23.030 -2.494 -4.628 1.00 53.53 86 ALA A N 1
ATOM 636 C CA . ALA A 1 86 ? 22.897 -3.209 -3.358 1.00 53.53 86 ALA A CA 1
ATOM 637 C C . ALA A 1 86 ? 23.548 -4.608 -3.439 1.00 53.53 86 ALA A C 1
ATOM 639 O O . ALA A 1 86 ? 23.266 -5.350 -4.383 1.00 53.53 86 ALA A O 1
ATOM 640 N N . PRO A 1 87 ? 24.397 -5.011 -2.473 1.00 48.44 87 PRO A N 1
ATOM 641 C CA . PRO A 1 87 ? 25.040 -6.322 -2.494 1.00 48.44 87 PRO A CA 1
ATOM 642 C C . PRO A 1 87 ? 24.006 -7.458 -2.426 1.00 48.44 87 PRO A C 1
ATOM 644 O O . PRO A 1 87 ? 23.158 -7.506 -1.535 1.00 48.44 87 PRO A O 1
ATOM 647 N N . HIS A 1 88 ? 24.080 -8.386 -3.383 1.00 49.75 88 HIS A N 1
ATOM 648 C CA . HIS A 1 88 ? 23.211 -9.559 -3.467 1.00 49.75 88 HIS A CA 1
ATOM 649 C C . HIS A 1 88 ? 23.740 -10.698 -2.587 1.00 49.75 88 HIS A C 1
ATOM 651 O O . HIS A 1 88 ? 24.499 -11.548 -3.048 1.00 49.75 88 HIS A O 1
ATOM 657 N N . SER A 1 89 ? 23.308 -10.744 -1.330 1.00 45.97 89 SER A N 1
ATOM 658 C CA . SER A 1 89 ? 23.558 -11.881 -0.438 1.00 45.97 89 SER A CA 1
ATOM 659 C C . SER A 1 89 ? 22.257 -12.656 -0.220 1.00 45.97 89 SER A C 1
ATOM 661 O O . SER A 1 89 ? 21.438 -12.232 0.578 1.00 45.97 89 SER A O 1
ATOM 663 N N . GLY A 1 90 ? 22.076 -13.764 -0.953 1.00 46.66 90 GLY A N 1
ATOM 664 C CA . GLY A 1 90 ? 21.149 -14.873 -0.654 1.00 46.66 90 GLY A CA 1
ATOM 665 C C . GLY A 1 90 ? 19.677 -14.534 -0.363 1.00 46.66 90 GLY A C 1
ATOM 666 O O . GLY A 1 90 ? 19.336 -14.210 0.765 1.00 46.66 90 GLY A O 1
ATOM 667 N N . GLY A 1 91 ? 18.794 -14.749 -1.350 1.00 58.56 91 GLY A N 1
ATOM 668 C CA . GLY A 1 91 ? 17.351 -14.487 -1.239 1.00 58.56 91 GLY A CA 1
ATOM 669 C C . GLY A 1 91 ? 17.058 -12.985 -1.254 1.00 58.56 91 GLY A C 1
ATOM 670 O O . GLY A 1 91 ? 17.544 -12.239 -0.414 1.00 58.56 91 GLY A O 1
ATOM 671 N N . GLY A 1 92 ? 16.313 -12.496 -2.249 1.00 65.38 92 GLY A N 1
ATOM 672 C CA . GLY A 1 92 ? 15.974 -11.071 -2.300 1.00 65.38 92 GLY A CA 1
ATOM 673 C C . GLY A 1 92 ? 15.220 -10.633 -1.033 1.00 65.38 92 GLY A C 1
ATOM 674 O O . GLY A 1 92 ? 14.494 -11.448 -0.461 1.00 65.38 92 GLY A O 1
ATOM 675 N N . PRO A 1 93 ? 15.356 -9.369 -0.589 1.00 76.69 93 PRO A N 1
ATOM 676 C CA . PRO A 1 93 ? 14.573 -8.875 0.537 1.00 76.69 93 PRO A CA 1
ATOM 677 C C . PRO A 1 93 ? 13.077 -9.058 0.248 1.00 76.69 93 PRO A C 1
ATOM 679 O O . PRO A 1 93 ? 12.641 -8.935 -0.902 1.00 76.69 93 PRO A O 1
ATOM 682 N N . VAL A 1 94 ? 12.307 -9.380 1.289 1.00 85.06 94 VAL A N 1
ATOM 683 C CA . VAL A 1 94 ? 10.854 -9.573 1.218 1.00 85.06 94 VAL A CA 1
ATOM 684 C C . VAL A 1 94 ? 10.174 -8.398 1.910 1.00 85.06 94 VAL A C 1
ATOM 686 O O . VAL A 1 94 ? 10.515 -8.049 3.036 1.00 85.06 94 VAL A O 1
ATOM 689 N N . LEU A 1 95 ? 9.200 -7.796 1.237 1.00 89.06 95 LEU A N 1
ATOM 690 C CA . LEU A 1 95 ? 8.438 -6.643 1.695 1.00 89.06 95 LEU A CA 1
ATOM 691 C C . LEU A 1 95 ? 6.951 -6.994 1.669 1.00 89.06 95 LEU A C 1
ATOM 693 O O . LEU A 1 95 ? 6.414 -7.294 0.602 1.00 89.06 95 LEU A O 1
ATOM 697 N N . LEU A 1 96 ? 6.286 -6.977 2.829 1.00 89.12 96 LEU A N 1
ATOM 698 C CA . LEU A 1 96 ? 4.851 -7.289 2.952 1.00 89.12 96 LEU A CA 1
ATOM 699 C C . LEU A 1 96 ? 4.478 -8.637 2.294 1.00 89.12 96 LEU A C 1
ATOM 701 O O . LEU A 1 96 ? 3.474 -8.759 1.589 1.00 89.12 96 LEU A O 1
ATOM 705 N N . GLY A 1 97 ? 5.334 -9.649 2.478 1.00 88.44 97 GLY A N 1
ATOM 706 C CA . GLY A 1 97 ? 5.163 -10.988 1.903 1.00 88.44 97 GLY A CA 1
ATOM 707 C C . GLY A 1 97 ? 5.432 -11.099 0.394 1.00 88.44 97 GLY A C 1
ATOM 708 O O . GLY A 1 97 ? 5.020 -12.085 -0.219 1.00 88.44 97 GLY A O 1
ATOM 709 N N . SER A 1 98 ? 6.089 -10.109 -0.217 1.00 87.69 98 SER A N 1
ATOM 710 C CA . SER A 1 98 ? 6.493 -10.117 -1.627 1.00 87.69 98 SER A CA 1
ATOM 711 C C . SER A 1 98 ? 7.994 -9.954 -1.792 1.00 87.69 98 SER A C 1
ATOM 713 O O . SER A 1 98 ? 8.601 -9.122 -1.126 1.00 87.69 98 SER A O 1
ATOM 715 N N . GLU A 1 99 ? 8.586 -10.665 -2.746 1.00 88.75 99 GLU A N 1
ATOM 716 C CA . GLU A 1 99 ? 9.958 -10.395 -3.178 1.00 88.75 99 GLU A CA 1
ATOM 717 C C . GLU A 1 99 ? 10.073 -8.952 -3.702 1.00 88.75 99 GLU A C 1
ATOM 719 O O . GLU A 1 99 ? 9.180 -8.461 -4.406 1.00 88.75 99 GLU A O 1
ATOM 724 N N . VAL A 1 100 ? 11.161 -8.260 -3.345 1.00 88.81 100 VAL A N 1
ATOM 725 C CA . VAL A 1 100 ? 11.478 -6.901 -3.824 1.00 88.81 100 VAL A CA 1
ATOM 726 C C . VAL A 1 100 ? 12.115 -6.991 -5.212 1.00 88.81 100 VAL A C 1
ATOM 728 O O . VAL A 1 100 ? 13.290 -6.694 -5.437 1.00 88.81 100 VAL A O 1
ATOM 731 N N . ASP A 1 101 ? 11.313 -7.443 -6.164 1.00 87.50 101 ASP A N 1
ATOM 732 C CA . ASP A 1 101 ? 11.562 -7.341 -7.593 1.00 87.50 101 ASP A CA 1
ATOM 733 C C . ASP A 1 101 ? 10.310 -6.832 -8.312 1.00 87.50 101 ASP A C 1
ATOM 735 O O . ASP A 1 101 ? 9.212 -6.791 -7.757 1.00 87.50 101 ASP A O 1
ATOM 739 N N . GLU A 1 102 ? 10.478 -6.409 -9.561 1.00 90.19 102 GLU A N 1
ATOM 740 C CA . GLU A 1 102 ? 9.412 -5.779 -10.336 1.00 90.19 102 GLU A CA 1
ATOM 741 C C . GLU A 1 102 ? 8.169 -6.674 -10.468 1.00 90.19 102 GLU A C 1
ATOM 743 O O . GLU A 1 102 ? 7.041 -6.182 -10.407 1.00 90.19 102 GLU A O 1
ATOM 748 N N . ARG A 1 103 ? 8.351 -7.989 -10.630 1.00 90.12 103 ARG A N 1
ATOM 749 C CA . ARG A 1 103 ? 7.248 -8.935 -10.811 1.00 90.12 103 ARG A CA 1
ATOM 750 C C . ARG A 1 103 ? 6.515 -9.161 -9.493 1.00 90.12 103 ARG A C 1
ATOM 752 O O . ARG A 1 103 ? 5.289 -9.049 -9.473 1.00 90.12 103 ARG A O 1
ATOM 759 N N . GLY A 1 104 ? 7.242 -9.456 -8.418 1.00 91.06 104 GLY A N 1
ATOM 760 C CA . GLY A 1 104 ? 6.695 -9.648 -7.077 1.00 91.06 104 GLY A CA 1
ATOM 761 C C . GLY A 1 104 ? 5.906 -8.425 -6.621 1.00 91.06 104 GLY A C 1
ATOM 762 O O . GLY A 1 104 ? 4.719 -8.530 -6.308 1.00 91.06 104 GLY A O 1
ATOM 763 N N . LEU A 1 105 ? 6.521 -7.243 -6.702 1.00 93.06 105 LEU A N 1
ATOM 764 C CA . LEU A 1 105 ? 5.912 -5.984 -6.269 1.00 93.06 105 LEU A CA 1
ATOM 765 C C . LEU A 1 105 ? 4.649 -5.639 -7.065 1.00 93.06 105 LEU A C 1
ATOM 767 O O . LEU A 1 105 ? 3.658 -5.197 -6.483 1.00 93.06 105 LEU A O 1
ATOM 771 N N . ARG A 1 106 ? 4.629 -5.899 -8.378 1.00 94.38 106 ARG A N 1
ATOM 772 C CA . ARG A 1 106 ? 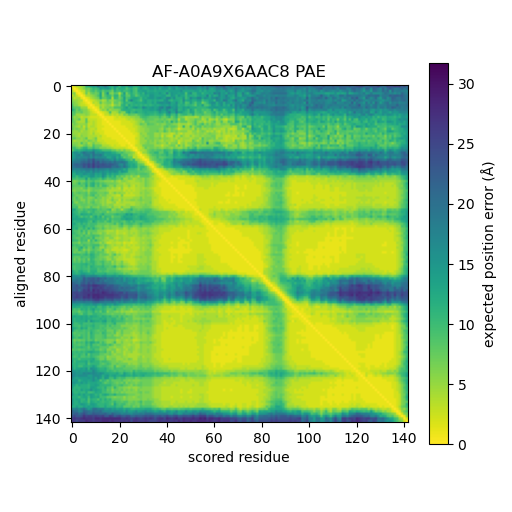3.414 -5.739 -9.190 1.00 94.38 106 ARG A CA 1
ATOM 773 C C . ARG A 1 106 ? 2.291 -6.687 -8.776 1.00 94.38 106 ARG A C 1
ATOM 775 O O . ARG A 1 106 ? 1.151 -6.242 -8.647 1.00 94.38 106 ARG A O 1
ATOM 782 N N . PHE A 1 107 ? 2.595 -7.958 -8.507 1.00 93.94 107 PHE A N 1
ATOM 783 C CA . PHE A 1 107 ? 1.599 -8.898 -7.982 1.00 93.94 107 PHE A CA 1
ATOM 784 C C . PHE A 1 107 ? 1.077 -8.482 -6.604 1.00 93.94 107 PHE A C 1
ATOM 786 O O . PHE A 1 107 ? -0.117 -8.622 -6.336 1.00 93.94 107 PHE A O 1
ATOM 793 N N . ALA A 1 108 ? 1.945 -7.980 -5.728 1.00 94.50 108 ALA A N 1
ATOM 794 C CA . ALA A 1 108 ? 1.554 -7.486 -4.415 1.00 94.50 108 ALA A CA 1
ATOM 795 C C . ALA A 1 108 ? 0.625 -6.266 -4.529 1.00 94.50 108 ALA A C 1
ATOM 797 O O . ALA A 1 108 ? -0.445 -6.260 -3.922 1.00 94.50 108 ALA A O 1
ATOM 798 N N . LEU A 1 109 ? 0.969 -5.293 -5.382 1.00 95.50 109 LEU A N 1
ATOM 799 C CA . LEU A 1 109 ? 0.133 -4.121 -5.665 1.00 95.50 109 LEU A CA 1
ATOM 800 C C . LEU A 1 109 ? -1.227 -4.507 -6.241 1.00 95.50 109 LEU A C 1
ATOM 802 O O . LEU A 1 109 ? -2.251 -4.019 -5.763 1.00 95.50 109 LEU A O 1
ATOM 806 N N . GLU A 1 110 ? -1.264 -5.409 -7.225 1.00 96.19 110 GLU A N 1
ATOM 807 C CA . GLU A 1 110 ? -2.523 -5.932 -7.758 1.00 96.19 110 GLU A CA 1
ATOM 808 C C . GLU A 1 110 ? -3.382 -6.524 -6.631 1.00 96.19 110 GLU A C 1
ATOM 810 O O . GLU A 1 110 ? -4.570 -6.209 -6.516 1.00 96.19 110 GLU A O 1
ATOM 815 N N . ARG A 1 111 ? -2.787 -7.362 -5.776 1.00 96.12 111 ARG A N 1
ATOM 816 C CA . ARG A 1 111 ? -3.493 -8.032 -4.680 1.00 96.12 111 ARG A CA 1
ATOM 817 C C . ARG A 1 111 ? -4.059 -7.027 -3.676 1.00 96.12 111 ARG A C 1
ATOM 819 O O . ARG A 1 111 ? -5.235 -7.149 -3.331 1.00 96.12 111 ARG A O 1
ATOM 826 N N . SER A 1 112 ? -3.275 -6.028 -3.270 1.00 96.06 112 SER A N 1
ATOM 827 C CA . SER A 1 112 ? -3.714 -4.981 -2.339 1.00 96.06 112 SER A CA 1
ATOM 828 C C . SER A 1 112 ? -4.808 -4.096 -2.930 1.00 96.06 112 SER A C 1
ATOM 830 O O . SER A 1 112 ? -5.829 -3.877 -2.278 1.00 96.06 112 SER A O 1
ATOM 832 N N . TYR A 1 113 ? -4.701 -3.677 -4.196 1.00 96.50 113 TYR A N 1
ATOM 833 C CA . TYR A 1 113 ? -5.786 -2.933 -4.846 1.00 96.50 113 TYR A CA 1
ATOM 834 C C . TYR A 1 113 ? -7.065 -3.765 -4.997 1.00 96.50 113 TYR A C 1
ATOM 836 O O . TYR A 1 113 ? -8.161 -3.239 -4.804 1.00 96.50 113 TYR A O 1
ATOM 844 N N . ARG A 1 114 ? -6.961 -5.077 -5.256 1.00 97.06 114 ARG A N 1
ATOM 845 C CA . ARG A 1 114 ? -8.127 -5.979 -5.231 1.00 97.06 114 ARG A CA 1
ATOM 846 C C . ARG A 1 114 ? -8.728 -6.106 -3.831 1.00 97.06 114 ARG A C 1
ATOM 848 O O . ARG A 1 114 ? -9.947 -6.214 -3.720 1.00 97.06 114 ARG A O 1
ATOM 855 N N . THR A 1 115 ? -7.919 -6.097 -2.771 1.00 97.38 115 THR A N 1
ATOM 856 C CA . THR A 1 115 ? -8.425 -6.074 -1.389 1.00 97.38 115 THR A CA 1
ATOM 857 C C . THR A 1 115 ? -9.156 -4.773 -1.093 1.00 97.38 115 THR A C 1
ATOM 859 O O . THR A 1 115 ? -10.294 -4.830 -0.635 1.00 97.38 115 THR A O 1
ATOM 862 N N . LEU A 1 116 ? -8.578 -3.622 -1.438 1.00 95.81 116 LEU A N 1
ATOM 863 C CA . LEU A 1 116 ? -9.247 -2.327 -1.303 1.00 95.81 116 LEU A CA 1
ATOM 864 C C . LEU A 1 116 ? -10.577 -2.303 -2.064 1.00 95.81 116 LEU A C 1
ATOM 866 O O . LEU A 1 116 ? -11.588 -1.894 -1.506 1.00 95.81 116 LEU A O 1
ATOM 870 N N . ALA A 1 117 ? -10.615 -2.820 -3.295 1.00 95.75 117 ALA A N 1
ATOM 871 C CA . ALA A 1 117 ? -11.847 -2.901 -4.079 1.00 95.75 117 ALA A CA 1
ATOM 872 C C . ALA A 1 117 ? -12.935 -3.759 -3.403 1.00 95.75 117 ALA A C 1
ATOM 874 O O . ALA A 1 117 ? -14.119 -3.452 -3.517 1.00 95.75 117 ALA A O 1
ATOM 875 N N . ARG A 1 118 ? -12.556 -4.830 -2.690 1.00 96.94 118 ARG A N 1
ATOM 876 C CA . ARG A 1 118 ? -13.500 -5.652 -1.909 1.00 96.94 118 ARG A CA 1
ATOM 877 C C . ARG A 1 118 ? -14.034 -4.930 -0.671 1.00 96.94 118 ARG A C 1
ATOM 879 O O . ARG A 1 118 ? -15.142 -5.232 -0.244 1.00 96.94 118 ARG A O 1
ATOM 886 N N . LEU A 1 119 ? -13.246 -4.024 -0.093 1.00 95.00 119 LEU A N 1
ATOM 887 C CA . LEU A 1 119 ? -13.603 -3.257 1.103 1.00 95.00 119 LEU A CA 1
ATOM 888 C C . LEU A 1 119 ? -14.330 -1.937 0.785 1.00 95.00 119 LEU A C 1
ATOM 890 O O . LEU A 1 119 ? -14.943 -1.353 1.679 1.00 95.00 119 LEU A O 1
ATOM 894 N N . ALA A 1 120 ? -14.262 -1.478 -0.468 1.00 94.19 120 ALA A N 1
ATOM 895 C CA . ALA A 1 120 ? -14.886 -0.249 -0.942 1.00 94.19 120 ALA A CA 1
ATOM 896 C C . ALA A 1 120 ? -16.395 -0.225 -0.664 1.00 94.19 120 ALA A C 1
ATOM 898 O O . ALA A 1 120 ? -17.101 -1.228 -0.810 1.00 94.19 120 ALA A O 1
ATOM 899 N N . ARG A 1 121 ? -16.900 0.947 -0.273 1.00 91.06 121 ARG A N 1
ATOM 900 C CA . ARG A 1 121 ? -18.311 1.124 0.112 1.00 91.06 121 ARG A CA 1
ATOM 901 C C . ARG A 1 121 ? -19.186 1.527 -1.073 1.00 91.06 121 ARG A C 1
ATOM 903 O O . ARG A 1 121 ? -20.394 1.307 -1.024 1.00 91.06 121 ARG A O 1
ATOM 910 N N . GLY A 1 122 ? -18.586 2.109 -2.114 1.00 93.75 122 GLY A N 1
ATOM 911 C CA . GLY A 1 122 ? -19.267 2.619 -3.304 1.00 93.75 122 GLY A CA 1
ATOM 912 C C . GLY A 1 122 ? -18.859 1.913 -4.599 1.00 93.75 122 GLY A C 1
ATOM 913 O O . GLY A 1 122 ? -17.765 1.362 -4.719 1.00 93.75 122 GLY A O 1
ATOM 914 N N . GLY A 1 123 ? -19.754 1.952 -5.591 1.00 93.81 123 GLY A N 1
ATOM 915 C CA . GLY A 1 123 ? -19.521 1.356 -6.910 1.00 93.81 123 GLY A CA 1
ATOM 916 C C . GLY A 1 123 ? -18.374 2.018 -7.674 1.00 93.81 123 GLY A C 1
ATOM 917 O O . GLY A 1 123 ? -17.515 1.306 -8.183 1.00 93.81 123 GLY A O 1
ATOM 918 N N . GLU A 1 124 ? -18.337 3.352 -7.703 1.00 94.38 124 GLU A N 1
ATOM 919 C CA . GLU A 1 124 ? -17.283 4.131 -8.374 1.00 94.38 124 GLU A CA 1
ATOM 920 C C . GLU A 1 124 ? -15.909 3.891 -7.740 1.00 94.38 124 GLU A C 1
ATOM 922 O O . GLU A 1 124 ? -14.978 3.492 -8.430 1.00 94.38 124 GLU A O 1
ATOM 927 N N . GLU A 1 125 ? -15.808 3.994 -6.409 1.00 90.75 125 GLU A N 1
ATOM 928 C CA . GLU A 1 125 ? -14.571 3.703 -5.668 1.00 90.75 125 GLU A CA 1
ATOM 929 C C . GLU A 1 125 ? -14.040 2.294 -5.984 1.00 90.75 125 GLU A C 1
ATOM 931 O O . GLU A 1 125 ? -12.851 2.098 -6.245 1.00 90.75 125 GLU A O 1
ATOM 936 N N . ARG A 1 126 ? -14.929 1.294 -6.005 1.00 94.44 126 ARG A N 1
ATOM 937 C CA . ARG A 1 126 ? -14.561 -0.076 -6.369 1.00 94.44 126 ARG A CA 1
ATOM 938 C C . ARG A 1 126 ? -14.048 -0.166 -7.806 1.00 94.44 126 ARG A C 1
ATOM 940 O O . ARG A 1 126 ? -13.078 -0.887 -8.035 1.00 94.44 126 ARG A O 1
ATOM 947 N N . ILE A 1 127 ? -14.701 0.504 -8.757 1.00 94.94 127 ILE A N 1
ATOM 948 C CA . ILE A 1 127 ? -14.292 0.518 -10.170 1.00 94.94 127 ILE A CA 1
ATOM 949 C C . ILE A 1 127 ? -12.882 1.099 -10.287 1.00 94.94 127 ILE A C 1
ATOM 951 O O . ILE A 1 127 ? -12.001 0.412 -10.806 1.00 94.94 127 ILE A O 1
ATOM 955 N N . ASP A 1 128 ? -12.634 2.268 -9.696 1.00 93.88 128 ASP A N 1
ATOM 956 C CA . ASP A 1 128 ? -11.320 2.914 -9.703 1.00 93.88 128 ASP A CA 1
ATOM 957 C C . ASP A 1 128 ? -10.233 1.981 -9.165 1.00 93.88 128 ASP A C 1
ATOM 959 O O . ASP A 1 128 ? -9.168 1.828 -9.767 1.00 93.88 128 ASP A O 1
ATOM 963 N N . LEU A 1 129 ? -10.494 1.318 -8.034 1.00 94.62 129 LEU A N 1
ATOM 964 C CA . LEU A 1 129 ? -9.555 0.393 -7.397 1.00 94.62 129 LEU A CA 1
ATOM 965 C C . LEU A 1 129 ? -9.288 -0.852 -8.251 1.00 94.62 129 LEU A C 1
ATOM 967 O O . LEU A 1 129 ? -8.142 -1.298 -8.335 1.00 94.62 129 LEU A O 1
ATOM 971 N N . VAL A 1 130 ? -10.304 -1.394 -8.927 1.00 96.31 130 VAL A N 1
ATOM 972 C CA . VAL A 1 130 ? -10.134 -2.500 -9.883 1.00 96.31 130 VAL A CA 1
ATOM 973 C C . VAL A 1 130 ? -9.294 -2.061 -11.078 1.00 96.31 130 VAL A C 1
ATOM 975 O O . VAL A 1 130 ? -8.401 -2.798 -11.499 1.00 96.31 130 VAL A O 1
ATOM 978 N N . GLU A 1 131 ? -9.521 -0.862 -11.604 1.00 94.81 131 GLU A N 1
ATOM 979 C CA . GLU A 1 131 ? -8.696 -0.309 -12.674 1.00 94.81 131 GLU A CA 1
ATOM 980 C C . GLU A 1 131 ? -7.245 -0.128 -12.228 1.00 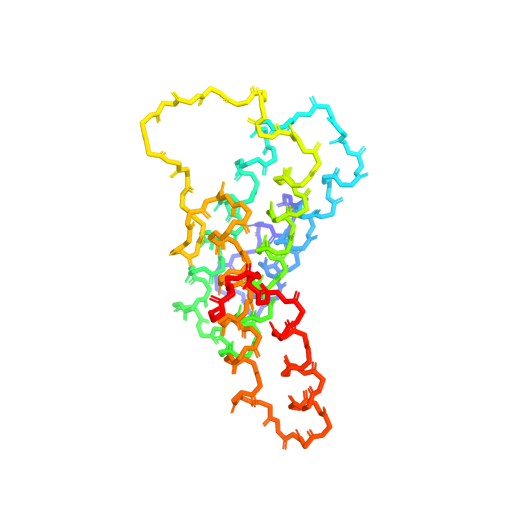94.81 131 GLU A C 1
ATOM 982 O O . GLU A 1 131 ? -6.330 -0.489 -12.972 1.00 94.81 131 GLU A O 1
ATOM 987 N N . ARG A 1 132 ? -7.009 0.351 -10.995 1.00 93.75 132 ARG A N 1
ATOM 988 C CA . ARG A 1 132 ? -5.654 0.417 -10.421 1.00 93.75 132 ARG A CA 1
ATOM 989 C C . ARG A 1 132 ? -5.020 -0.967 -10.360 1.00 93.75 132 ARG A C 1
ATOM 991 O O . ARG A 1 132 ? -3.900 -1.120 -10.834 1.00 93.75 132 ARG A O 1
ATOM 998 N N . ALA A 1 133 ? -5.737 -1.973 -9.858 1.00 94.06 133 ALA A N 1
ATOM 999 C CA . ALA A 1 133 ? -5.243 -3.348 -9.805 1.00 94.06 133 ALA A CA 1
ATOM 1000 C C . ALA A 1 133 ? -4.855 -3.872 -11.197 1.00 94.06 133 ALA A C 1
ATOM 1002 O O . ALA A 1 133 ? -3.784 -4.449 -11.373 1.00 94.06 133 ALA A O 1
ATOM 1003 N N . ASN A 1 134 ? -5.697 -3.626 -12.201 1.00 93.94 134 ASN A N 1
ATOM 1004 C CA . ASN A 1 134 ? -5.466 -4.090 -13.565 1.00 93.94 134 ASN A CA 1
ATOM 1005 C C . ASN A 1 134 ? -4.224 -3.457 -14.211 1.00 93.94 134 ASN A C 1
ATOM 1007 O O . ASN A 1 134 ? -3.571 -4.124 -15.011 1.00 93.94 134 ASN A O 1
ATOM 1011 N N . ARG A 1 135 ? -3.848 -2.222 -13.844 1.00 92.38 135 ARG A N 1
ATOM 1012 C CA . ARG A 1 135 ? -2.609 -1.586 -14.333 1.00 92.38 135 ARG A CA 1
ATOM 1013 C C . ARG A 1 135 ? -1.336 -2.290 -13.866 1.00 92.38 135 ARG A C 1
ATOM 1015 O O . ARG A 1 135 ? -0.332 -2.233 -14.567 1.00 92.38 135 ARG A O 1
ATOM 1022 N N . TYR A 1 136 ? -1.372 -2.951 -12.711 1.00 90.31 136 TYR A N 1
ATOM 1023 C CA . TYR A 1 136 ? -0.221 -3.687 -12.180 1.00 90.31 136 TYR A CA 1
ATOM 1024 C C . TYR A 1 136 ? -0.174 -5.141 -12.627 1.00 90.31 136 TYR A C 1
ATOM 1026 O O . TYR A 1 136 ? 0.826 -5.805 -12.372 1.00 90.31 136 TYR A O 1
ATOM 1034 N N . ARG A 1 137 ? -1.205 -5.635 -13.319 1.00 82.88 137 ARG A N 1
ATOM 1035 C CA . ARG A 1 137 ? -1.251 -7.015 -13.794 1.00 82.88 137 ARG A CA 1
ATOM 1036 C C . ARG A 1 137 ? -0.017 -7.304 -14.663 1.00 82.88 137 ARG A C 1
ATOM 1038 O O . ARG A 1 137 ? 0.130 -6.687 -15.724 1.00 82.88 137 ARG A O 1
ATOM 1045 N N . PRO A 1 138 ? 0.879 -8.218 -14.250 1.00 70.69 138 PRO A N 1
ATOM 1046 C CA . PRO A 1 138 ? 2.046 -8.558 -15.049 1.00 70.69 138 PRO A CA 1
ATOM 1047 C C . PRO A 1 138 ? 1.586 -9.102 -16.400 1.00 70.69 138 PRO A C 1
ATOM 1049 O O . PRO A 1 138 ? 0.666 -9.918 -16.464 1.00 70.69 138 PRO A O 1
ATOM 1052 N N . ARG A 1 139 ? 2.207 -8.642 -17.490 1.00 65.12 139 ARG A N 1
ATOM 1053 C CA . ARG A 1 139 ? 1.900 -9.105 -18.850 1.00 65.12 139 ARG A CA 1
ATOM 1054 C C . ARG A 1 139 ? 2.459 -10.514 -19.061 1.00 65.12 139 ARG A C 1
ATOM 1056 O O . ARG A 1 139 ? 3.412 -10.703 -19.806 1.00 65.12 139 ARG A O 1
ATOM 1063 N N . THR A 1 140 ? 1.896 -11.506 -18.385 1.00 53.69 140 THR A N 1
ATOM 1064 C CA . THR A 1 140 ? 2.047 -12.911 -18.765 1.00 53.69 140 THR A CA 1
ATOM 1065 C C . THR A 1 140 ? 0.866 -13.264 -19.652 1.00 53.69 140 THR A C 1
ATOM 1067 O O . THR A 1 140 ? -0.286 -13.207 -19.225 1.00 53.69 140 THR A O 1
ATOM 1070 N N . TRP A 1 141 ? 1.202 -13.506 -20.913 1.00 46.97 141 TRP A N 1
ATOM 1071 C CA . TRP A 1 141 ? 0.323 -13.847 -22.018 1.00 46.97 141 TRP A CA 1
ATOM 1072 C C . TRP A 1 141 ? -0.423 -15.159 -21.733 1.00 46.97 141 TRP A C 1
ATOM 1074 O O . TRP A 1 141 ? 0.103 -16.019 -21.024 1.00 46.97 141 TRP A O 1
ATOM 1084 N N . VAL A 1 142 ? -1.644 -15.268 -22.269 1.00 37.00 142 VAL A N 1
ATOM 1085 C CA . VAL A 1 142 ? -2.265 -16.568 -22.584 1.00 37.00 142 VAL A CA 1
ATOM 1086 C C . VAL A 1 142 ? -1.411 -17.260 -23.637 1.00 37.00 142 VAL A C 1
ATOM 1088 O O . VAL A 1 142 ? -0.920 -16.529 -24.530 1.00 37.00 142 VAL A O 1
#

Foldseek 3Di:
DVVLCPDDLPDPCVLVSLLVQLVVLLVVCVVDVDCLPVNVVSLQVSQVSLVVCVVVVDDPLVSLVSQLSSLVSLLVSQVVVSCVPDDDDDAADAGNNFGSHNLRSLQSNLVSLCVNLVVDPDPVSNVVSNVSSVVSPPPDDD

pLDDT: mean 80.11, std 14.67, range [37.0, 97.38]

Sequence (142 aa):
VRTLESVPESSIHYTAARVAAVRARLRQRLAEEAAAAAFLDDLTAAAGQVEALDGYGLDAVRREQLSTEVLGCALDWVLSGSRSSAPHSGGGPVLLGSEVDERGLRFALERSYRTLARLARGGEERIDLVERANRYRPRTWV

Mean predicted aligned error: 8.12 Å

Solvent-accessible surface area (backbone atoms only — not comparable to full-atom values): 8063 Å² total; per-residue (Å²): 93,73,79,36,70,67,53,51,84,90,42,94,55,27,67,61,30,48,53,51,29,41,58,44,54,66,50,51,51,82,76,48,88,86,46,58,62,63,51,52,52,50,50,50,53,38,40,55,50,55,60,53,38,53,82,73,68,52,52,71,64,63,46,38,52,51,49,42,54,54,39,47,54,51,37,53,40,47,74,68,54,46,58,79,78,50,87,87,70,81,75,75,63,69,51,88,92,22,46,77,43,64,68,38,28,24,52,47,40,21,50,36,26,47,50,46,28,72,67,43,91,46,72,65,62,20,50,54,27,43,53,56,16,59,72,33,55,75,92,73,78,133

Radius of gyration: 15.86 Å; Cα contacts (8 Å, |Δi|>4): 139; chains: 1; bounding box: 45×31×48 Å

Nearest PDB structures (foldseek):
  2pzi-assembly1_A  TM=8.518E-01  e=4.638E-05  Mycobacterium tuberculosis
  7t8n-assembly1_AAA-2  TM=4.003E-01  e=3.990E+00  Escherichia coli K-12
  2x17-assembly1_4  TM=2.335E-01  e=2.183E+00  Pyrococcus furiosus
  1cii-assembly1_A  TM=3.166E-01  e=9.380E+00  Escherichia coli

Secondary structure (DSSP, 8-state):
-HHHHTS-TTSTTHHHHHHHHHHHHHHHTTT-TT-HHHHHHHHHHHHHHHHHHHTTT--HHHHHHHHHHHHHHHHHHHHTTGGGGS---SS--EETTEESSHHHHHHHHHHHHHHHHHH-SSHHHHHHHHHHHHHH------